Protein AF-A0AAW7Y070-F1 (afdb_monomer_lite)

Sequence (67 aa):
MKKLLASVFLFSFFSASVMANDAQVEKTGNINPTICASAQLNKDSNNMDGSDVANYLSCKRNNMIEE

Organism: NCBI:txid875932

Foldseek 3Di:
DDDDPDDPPPPDPPPPPPDPPPPDPPDPPPLPLVLCVVLVVCVVVVNDDPVSVVSPVVCVVVVSDDD

pLDDT: mean 73.79, std 16.07, range [44.72, 92.12]

Secondary structure (DSSP, 8-state):
--------------------------------HHHHHHHHHHHHTT---HHHHHHHHHHHHTT-S--

Radius of gyration: 24.58 Å; chains: 1; bounding box: 42×39×67 Å

Structure (mmCIF, N/CA/C/O backbone):
data_AF-A0AAW7Y070-F1
#
_entry.id   AF-A0AAW7Y070-F1
#
loop_
_atom_site.group_PDB
_atom_site.id
_atom_site.type_symbol
_atom_site.label_atom_id
_atom_site.label_alt_id
_atom_site.label_comp_id
_atom_site.label_asym_id
_atom_site.label_entity_id
_atom_site.label_seq_id
_atom_site.pdbx_PDB_ins_code
_atom_site.Cartn_x
_atom_site.Cartn_y
_atom_site.Cartn_z
_atom_site.occupancy
_atom_site.B_iso_or_equiv
_atom_site.auth_seq_id
_atom_site.auth_comp_id
_atom_site.auth_asym_id
_atom_site.auth_atom_id
_atom_site.pdbx_PDB_model_num
ATOM 1 N N . MET A 1 1 ? 28.207 27.151 56.890 1.00 52.31 1 MET A N 1
ATOM 2 C CA . MET A 1 1 ? 27.116 26.447 56.175 1.00 52.31 1 MET A CA 1
ATOM 3 C C . MET A 1 1 ? 25.979 27.426 55.923 1.00 52.31 1 MET A C 1
ATOM 5 O O . MET A 1 1 ? 25.471 27.935 56.916 1.00 52.31 1 MET A O 1
ATOM 9 N N . LYS A 1 2 ? 25.657 27.724 54.651 1.00 49.91 2 LYS A N 1
ATOM 10 C CA . LYS A 1 2 ? 24.574 28.597 54.108 1.00 49.91 2 LYS A CA 1
ATOM 11 C C . LYS A 1 2 ? 25.149 29.294 52.857 1.00 49.91 2 LYS A C 1
ATOM 13 O O . LYS A 1 2 ? 26.215 29.871 52.980 1.00 49.91 2 LYS A O 1
ATOM 18 N N . LYS A 1 3 ? 24.575 29.300 51.653 1.00 58.34 3 LYS A N 1
ATOM 19 C CA . LYS A 1 3 ? 23.300 28.829 51.094 1.00 58.34 3 LYS A CA 1
ATOM 20 C C . LYS A 1 3 ? 23.580 28.483 49.622 1.00 58.34 3 LYS A C 1
ATOM 22 O O . LYS A 1 3 ? 24.148 29.307 48.914 1.00 58.34 3 LYS A O 1
ATOM 27 N N . LEU A 1 4 ? 23.190 27.289 49.183 1.00 59.06 4 LEU A N 1
ATOM 28 C CA . LEU A 1 4 ? 23.062 26.955 47.764 1.00 59.06 4 LEU A CA 1
ATOM 29 C C . LEU A 1 4 ? 21.828 27.699 47.246 1.00 59.06 4 LEU A C 1
ATOM 31 O O . LEU A 1 4 ? 20.723 27.446 47.727 1.00 59.06 4 LEU A O 1
ATOM 35 N N . LEU A 1 5 ? 22.008 28.649 46.328 1.00 62.19 5 LEU A N 1
ATOM 36 C CA . LEU A 1 5 ? 20.882 29.242 45.615 1.00 62.19 5 LEU A CA 1
ATOM 37 C C . LEU A 1 5 ? 20.497 28.289 44.488 1.00 62.19 5 LEU A C 1
ATOM 39 O O . LEU A 1 5 ? 21.242 28.083 43.533 1.00 62.19 5 LEU A O 1
ATOM 43 N N . ALA A 1 6 ? 19.360 27.638 44.710 1.00 62.75 6 ALA A N 1
ATOM 44 C CA . ALA A 1 6 ? 18.769 26.639 43.850 1.00 62.75 6 ALA A CA 1
ATOM 45 C C . ALA A 1 6 ? 18.469 27.212 42.460 1.00 62.75 6 ALA A C 1
ATOM 47 O O . ALA A 1 6 ? 17.876 28.282 42.324 1.00 62.75 6 ALA A O 1
ATOM 48 N N . SER A 1 7 ? 18.883 26.445 41.453 1.00 58.34 7 SER A N 1
ATOM 49 C CA . SER A 1 7 ? 18.518 26.590 40.049 1.00 58.34 7 SER A CA 1
ATOM 50 C C . SER A 1 7 ? 17.003 26.746 39.913 1.00 58.34 7 SER A C 1
ATOM 52 O O . SER A 1 7 ? 16.251 25.805 40.173 1.00 58.34 7 SER A O 1
ATOM 54 N N . VAL A 1 8 ? 16.547 27.934 39.517 1.00 64.31 8 VAL A N 1
ATOM 55 C CA . VAL A 1 8 ? 15.162 28.143 39.091 1.00 64.31 8 VAL A CA 1
ATOM 56 C C . VAL A 1 8 ? 15.062 27.588 37.675 1.00 64.31 8 VAL A C 1
ATOM 58 O O . VAL A 1 8 ? 15.249 28.297 36.689 1.00 64.31 8 VAL A O 1
ATOM 61 N N . PHE A 1 9 ? 14.824 26.281 37.582 1.00 60.41 9 PHE A N 1
ATOM 62 C CA . PHE A 1 9 ? 14.402 25.643 36.344 1.00 60.41 9 PHE A CA 1
ATOM 63 C C . PHE A 1 9 ? 13.016 26.187 35.977 1.00 60.41 9 PHE A C 1
ATOM 65 O O . PHE A 1 9 ? 11.998 25.759 36.519 1.00 60.41 9 PHE A O 1
ATOM 72 N N . LEU A 1 10 ? 12.982 27.159 35.065 1.00 62.94 10 LEU A N 1
ATOM 73 C CA . LEU A 1 10 ? 11.767 27.577 34.374 1.00 62.94 10 LEU A CA 1
ATOM 74 C C . LEU A 1 10 ? 11.372 26.461 33.401 1.00 62.94 10 LEU A C 1
ATOM 76 O O . LEU A 1 10 ? 11.800 26.439 32.250 1.00 62.94 10 LEU A O 1
ATOM 80 N N . PHE A 1 11 ? 10.581 25.503 33.882 1.00 63.91 11 PHE A N 1
ATOM 81 C CA . PHE A 1 11 ? 9.910 24.544 33.013 1.00 63.91 11 PHE A CA 1
ATOM 82 C C . PHE A 1 11 ? 8.734 25.241 32.326 1.00 63.91 1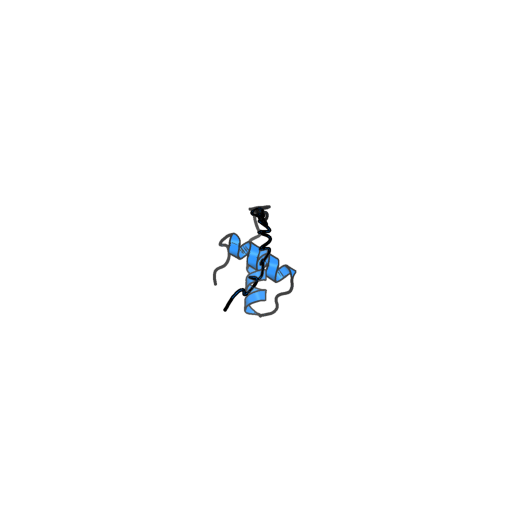1 PHE A C 1
ATOM 84 O O . PHE A 1 11 ? 7.651 25.393 32.887 1.00 63.91 11 PHE A O 1
ATOM 91 N N . SER A 1 12 ? 8.968 25.693 31.097 1.00 61.66 12 SER A N 1
ATOM 92 C CA . SER A 1 12 ? 7.927 26.139 30.179 1.00 61.66 12 SER A CA 1
ATOM 93 C C . SER A 1 12 ? 7.102 24.922 29.757 1.00 61.66 12 SER A C 1
ATOM 95 O O . SER A 1 12 ? 7.526 24.142 28.904 1.00 61.66 12 SER A O 1
ATOM 97 N N . PHE A 1 13 ? 5.925 24.733 30.352 1.00 65.56 13 PHE A N 1
ATOM 98 C CA . PHE A 1 13 ? 4.948 23.764 29.861 1.00 65.56 13 PHE A CA 1
ATOM 99 C C . PHE A 1 13 ? 4.325 24.303 28.568 1.00 65.56 13 PHE A C 1
ATOM 101 O O . PHE A 1 13 ? 3.285 24.958 28.584 1.00 65.56 13 PHE A O 1
ATOM 108 N N . PHE A 1 14 ? 4.979 24.061 27.432 1.00 65.94 14 PHE A N 1
ATOM 109 C CA . PHE A 1 14 ? 4.344 24.222 26.130 1.00 65.94 14 PHE A CA 1
ATOM 110 C C . PHE A 1 14 ? 3.369 23.057 25.932 1.00 65.94 14 PHE A C 1
ATOM 112 O O . PHE A 1 14 ? 3.746 21.984 25.466 1.00 65.94 14 PHE A O 1
ATOM 119 N N . SER A 1 15 ? 2.107 23.260 26.312 1.00 58.53 15 SER A N 1
ATOM 120 C CA . SER A 1 15 ? 1.011 22.364 25.943 1.00 58.53 15 SER A CA 1
ATOM 121 C C . SER A 1 15 ? 0.729 22.519 24.451 1.00 58.53 15 SER A C 1
ATOM 123 O O . SER A 1 15 ? -0.127 23.301 24.045 1.00 58.53 15 SER A O 1
ATOM 125 N N . ALA A 1 16 ? 1.465 21.783 23.619 1.00 63.31 16 ALA A N 1
ATOM 126 C CA . ALA A 1 16 ? 1.053 21.542 22.247 1.00 63.31 16 ALA A CA 1
ATOM 127 C C . ALA A 1 16 ? -0.148 20.591 22.293 1.00 63.31 16 ALA A C 1
ATOM 129 O O . ALA A 1 16 ? 0.005 19.371 22.316 1.00 63.31 16 ALA A O 1
ATOM 130 N N . SER A 1 17 ? -1.359 21.147 22.334 1.00 58.66 17 SER A N 1
AT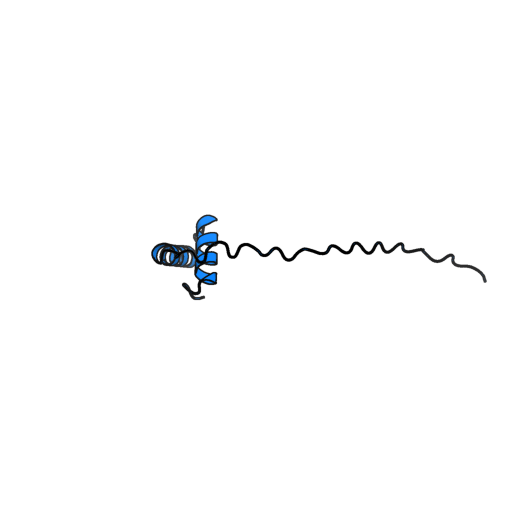OM 131 C CA . SER A 1 17 ? -2.546 20.417 21.907 1.00 58.66 17 SER A CA 1
ATOM 132 C C . SER A 1 17 ? -2.384 20.152 20.412 1.00 58.66 17 SER A C 1
ATOM 134 O O . SER A 1 17 ? -2.799 20.963 19.583 1.00 58.66 17 SER A O 1
ATOM 136 N N . VAL A 1 18 ? -1.709 19.054 20.062 1.00 60.34 18 VAL A N 1
ATOM 137 C CA . VAL A 1 18 ? -1.813 18.476 18.725 1.00 60.34 18 VAL A CA 1
ATOM 138 C C . VAL A 1 18 ? -3.284 18.144 18.564 1.00 60.34 18 VAL A C 1
ATOM 140 O O . VAL A 1 18 ? -3.801 17.208 19.173 1.00 60.34 18 VAL A O 1
ATOM 143 N N . MET A 1 19 ? -3.970 19.000 17.811 1.00 57.91 19 MET A N 1
ATOM 144 C CA . MET A 1 19 ? -5.281 18.690 17.283 1.00 57.91 19 MET A CA 1
ATOM 145 C C . MET A 1 19 ? -5.143 17.341 16.596 1.00 57.91 19 MET A C 1
ATOM 147 O O . MET A 1 19 ? -4.227 17.155 15.790 1.00 57.91 19 MET A O 1
ATOM 151 N N . ALA A 1 20 ? -6.004 16.398 16.974 1.00 51.00 20 ALA A N 1
ATOM 152 C CA . ALA A 1 20 ? -6.205 15.193 16.203 1.00 51.00 20 ALA A CA 1
ATOM 153 C C . ALA A 1 20 ? -6.482 15.664 14.776 1.00 51.00 20 ALA A C 1
ATOM 155 O O . ALA A 1 20 ? -7.526 16.241 14.485 1.00 51.00 20 ALA A O 1
ATOM 156 N N . ASN A 1 21 ? -5.470 15.530 13.923 1.00 47.41 21 ASN A N 1
ATOM 157 C CA . ASN A 1 21 ? -5.657 15.604 12.500 1.00 47.41 21 ASN A CA 1
ATOM 158 C C . ASN A 1 21 ? -6.543 14.397 12.233 1.00 47.41 21 ASN A C 1
ATOM 160 O O . ASN A 1 21 ? -6.043 13.271 12.197 1.00 47.41 21 ASN A O 1
ATOM 164 N N . ASP A 1 22 ? -7.854 14.627 12.165 1.00 49.91 22 ASP A N 1
ATOM 165 C CA . ASP A 1 22 ? -8.774 13.788 11.421 1.00 49.91 22 ASP A CA 1
ATOM 166 C C . ASP A 1 22 ? -8.184 13.728 10.018 1.00 49.91 22 ASP A C 1
ATOM 168 O O . ASP A 1 22 ? -8.475 14.541 9.140 1.00 49.91 22 ASP A O 1
ATOM 172 N N . ALA A 1 23 ? -7.215 12.825 9.869 1.00 49.56 23 ALA A N 1
ATOM 173 C CA . ALA A 1 23 ? -6.504 12.541 8.656 1.00 49.56 23 ALA A CA 1
ATOM 174 C C . ALA A 1 23 ? -7.544 11.887 7.780 1.00 49.56 23 ALA A C 1
ATOM 176 O O . ALA A 1 23 ? -7.705 10.670 7.799 1.00 49.56 23 ALA A O 1
ATOM 177 N N . GLN A 1 24 ? -8.311 12.752 7.122 1.00 44.72 24 GLN A N 1
ATOM 178 C CA . GLN A 1 24 ? -8.940 12.533 5.848 1.00 44.72 24 GLN A CA 1
ATOM 179 C C . GLN A 1 24 ? -9.232 11.048 5.643 1.00 44.72 24 GLN A C 1
ATOM 181 O O . GLN A 1 24 ? -8.598 10.358 4.843 1.00 44.72 24 GLN A O 1
ATOM 186 N N . VAL A 1 25 ? -10.293 10.574 6.301 1.00 50.00 25 VAL A N 1
ATOM 187 C CA . VAL A 1 25 ? -11.164 9.563 5.690 1.00 50.00 25 VAL A CA 1
ATOM 188 C C . VAL A 1 25 ? -11.890 10.258 4.529 1.00 50.00 25 VAL A C 1
ATOM 190 O O . VAL A 1 25 ? -13.109 10.325 4.441 1.00 50.00 25 VAL A O 1
ATOM 193 N N . GLU A 1 26 ? -11.112 10.881 3.647 1.00 47.28 26 GLU A N 1
ATOM 194 C CA . GLU A 1 26 ? -11.579 11.422 2.404 1.00 47.28 26 GLU A CA 1
ATOM 195 C C . GLU A 1 26 ? -11.602 10.225 1.465 1.00 47.28 26 GLU A C 1
ATOM 197 O O . GLU A 1 26 ? -10.572 9.708 1.036 1.00 47.28 26 GLU A O 1
ATOM 202 N N . LYS A 1 27 ? -12.833 9.778 1.220 1.00 51.47 27 LYS A N 1
ATOM 203 C CA . LYS A 1 27 ? -13.243 8.787 0.230 1.00 51.47 27 LYS A CA 1
ATOM 204 C C . LYS A 1 27 ? -12.941 7.334 0.602 1.00 51.47 27 LYS A C 1
ATOM 206 O O . LYS A 1 27 ? -12.083 6.681 0.019 1.00 51.47 27 LYS A O 1
ATOM 211 N N . THR A 1 28 ? -13.895 6.750 1.325 1.00 53.00 28 THR A N 1
ATOM 212 C CA . THR A 1 28 ? -14.518 5.465 0.936 1.00 53.00 28 THR A CA 1
ATOM 213 C C . THR A 1 28 ? -15.188 5.603 -0.449 1.00 53.00 28 THR A C 1
ATOM 215 O O . THR A 1 28 ? -16.376 5.356 -0.633 1.00 53.00 28 THR A O 1
ATOM 218 N N . GLY A 1 29 ? -14.467 6.137 -1.432 1.00 57.09 29 GLY A N 1
ATOM 219 C CA . GLY A 1 29 ? -14.909 6.230 -2.810 1.00 57.09 29 GLY A CA 1
ATOM 220 C C . GLY A 1 29 ? -14.513 4.923 -3.448 1.00 57.09 29 GLY A C 1
ATOM 221 O O . GLY A 1 29 ? -13.321 4.665 -3.515 1.00 57.09 29 GLY A O 1
ATOM 222 N N . ASN A 1 30 ? -15.505 4.117 -3.829 1.00 68.38 30 ASN A N 1
ATOM 223 C CA . ASN A 1 30 ? -15.403 2.885 -4.615 1.00 68.38 30 ASN A CA 1
ATOM 224 C C . ASN A 1 30 ? -14.017 2.702 -5.271 1.00 68.38 30 ASN A C 1
ATOM 226 O O . ASN A 1 30 ? -13.782 3.185 -6.382 1.00 68.38 30 ASN A O 1
ATOM 230 N N . ILE A 1 31 ? -13.074 2.095 -4.540 1.00 75.75 31 ILE A N 1
ATOM 231 C CA . ILE A 1 31 ? -11.718 1.889 -5.042 1.00 75.75 31 ILE A CA 1
ATOM 232 C C . ILE A 1 31 ? -11.825 0.775 -6.067 1.00 75.75 31 ILE A C 1
ATOM 234 O O . ILE A 1 31 ? -12.329 -0.307 -5.769 1.00 75.75 31 ILE A O 1
ATOM 238 N N . ASN A 1 32 ? -11.383 1.051 -7.292 1.00 84.50 32 ASN A N 1
ATOM 239 C CA . ASN A 1 32 ? -11.467 0.071 -8.360 1.00 84.50 32 ASN A CA 1
ATOM 240 C C . ASN A 1 32 ? -10.642 -1.174 -7.967 1.00 84.50 32 ASN A C 1
ATOM 242 O O . ASN A 1 32 ? -9.442 -1.032 -7.715 1.00 84.50 32 ASN A O 1
ATOM 246 N N . PRO A 1 33 ? -11.234 -2.384 -7.942 1.00 85.00 33 PRO A N 1
ATOM 247 C CA . 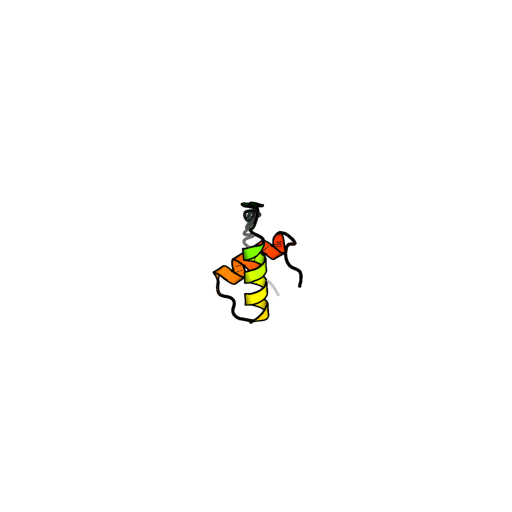PRO A 1 33 ? -10.521 -3.606 -7.569 1.00 85.00 33 PRO A CA 1
ATOM 248 C C . PRO A 1 33 ? -9.284 -3.866 -8.440 1.00 85.00 33 PRO A C 1
ATOM 250 O O . PRO A 1 33 ? -8.311 -4.437 -7.956 1.00 85.00 33 PRO A O 1
ATOM 253 N N . THR A 1 34 ? -9.263 -3.380 -9.686 1.00 89.06 34 THR A N 1
ATOM 254 C CA . THR A 1 34 ? -8.087 -3.457 -10.563 1.00 89.06 34 THR A CA 1
ATO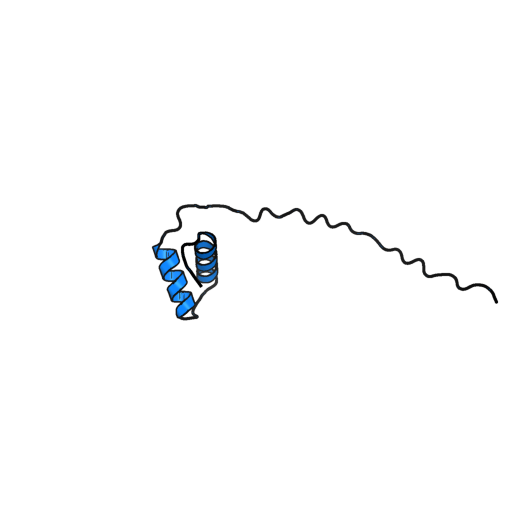M 255 C C . THR A 1 34 ? -6.883 -2.701 -9.994 1.00 89.06 34 THR A C 1
ATOM 257 O O . THR A 1 34 ? -5.762 -3.179 -10.128 1.00 89.06 34 THR A O 1
ATOM 260 N N . ILE A 1 35 ? -7.101 -1.565 -9.317 1.00 88.50 35 ILE A N 1
ATOM 261 C CA . ILE A 1 35 ? -6.029 -0.780 -8.678 1.00 88.50 35 ILE A CA 1
ATOM 262 C C . ILE A 1 35 ? -5.444 -1.551 -7.490 1.00 88.50 35 ILE A C 1
ATOM 264 O O . ILE A 1 35 ? -4.231 -1.563 -7.294 1.00 88.50 35 ILE A O 1
ATOM 268 N N . CYS A 1 36 ? -6.292 -2.228 -6.714 1.00 90.19 36 CYS A N 1
ATOM 269 C CA . CYS A 1 36 ? -5.839 -3.050 -5.595 1.00 90.19 36 CYS A CA 1
ATOM 270 C C . CYS A 1 36 ? -5.079 -4.292 -6.064 1.00 90.19 36 CYS A C 1
ATOM 272 O O . CYS A 1 36 ? -4.049 -4.628 -5.484 1.00 90.19 36 CYS A O 1
ATOM 274 N N . ALA A 1 37 ? -5.529 -4.921 -7.153 1.00 89.94 37 ALA A N 1
ATOM 275 C CA . ALA A 1 37 ? -4.822 -6.036 -7.770 1.00 89.94 37 ALA A CA 1
ATOM 276 C C . ALA A 1 37 ? -3.439 -5.615 -8.295 1.00 89.94 37 ALA A C 1
ATOM 278 O O . ALA A 1 37 ? -2.451 -6.289 -8.018 1.00 89.94 37 ALA A O 1
ATOM 279 N N . SER A 1 38 ? -3.334 -4.479 -8.997 1.00 89.44 38 SER A N 1
ATO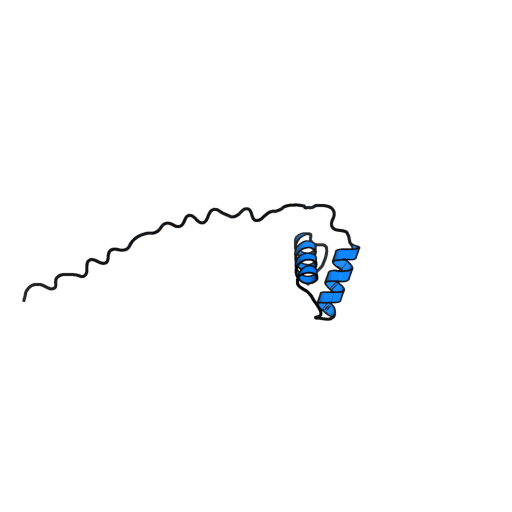M 280 C CA . SER A 1 38 ? -2.035 -3.978 -9.463 1.00 89.44 38 SER A CA 1
ATOM 281 C C . SER A 1 38 ? -1.120 -3.573 -8.308 1.00 89.44 38 SER A C 1
ATOM 283 O O . SER A 1 38 ? 0.067 -3.876 -8.339 1.00 89.44 38 SER A O 1
ATOM 285 N N . ALA A 1 39 ? -1.665 -2.945 -7.262 1.00 90.12 39 ALA A N 1
ATOM 286 C CA . ALA A 1 39 ? -0.889 -2.564 -6.086 1.00 90.12 39 ALA A CA 1
ATOM 287 C C . ALA A 1 39 ? -0.337 -3.788 -5.335 1.00 90.12 39 ALA A C 1
ATOM 289 O O . ALA A 1 39 ? 0.803 -3.757 -4.876 1.00 90.12 39 ALA A O 1
ATOM 290 N N . GLN A 1 40 ? -1.110 -4.877 -5.248 1.00 90.25 40 GLN A N 1
ATOM 291 C CA . GLN A 1 40 ? -0.634 -6.139 -4.679 1.00 90.25 40 GLN A CA 1
ATOM 292 C C . GLN A 1 40 ? 0.506 -6.734 -5.517 1.00 90.25 40 GLN A C 1
ATOM 294 O O . GLN A 1 40 ? 1.551 -7.059 -4.968 1.00 90.25 40 GLN A O 1
ATOM 299 N N . LEU A 1 41 ? 0.366 -6.787 -6.846 1.00 91.62 41 LEU A N 1
ATOM 300 C CA . LEU A 1 41 ? 1.426 -7.289 -7.733 1.00 91.62 41 LEU A CA 1
ATOM 301 C C . LEU A 1 41 ? 2.709 -6.442 -7.663 1.00 91.62 41 LEU A C 1
ATOM 303 O O . LEU A 1 41 ? 3.817 -6.981 -7.698 1.00 91.62 41 LEU A O 1
ATOM 307 N N . ASN A 1 42 ? 2.580 -5.120 -7.531 1.00 91.38 42 ASN A N 1
ATOM 308 C CA . ASN A 1 42 ? 3.721 -4.215 -7.374 1.00 91.38 42 ASN A CA 1
ATOM 309 C C . ASN A 1 42 ? 4.410 -4.407 -6.013 1.00 91.38 42 ASN A C 1
ATOM 311 O O . ASN A 1 42 ? 5.639 -4.375 -5.935 1.00 91.38 42 ASN A O 1
ATOM 315 N N . LYS A 1 43 ? 3.645 -4.705 -4.952 1.00 89.38 43 LYS A N 1
ATOM 316 C CA . LYS A 1 43 ? 4.205 -5.125 -3.660 1.00 89.38 43 LYS A CA 1
ATOM 317 C C . LYS A 1 43 ? 4.927 -6.469 -3.765 1.00 89.38 43 LYS A C 1
ATOM 319 O O . LYS A 1 43 ? 6.064 -6.570 -3.312 1.00 89.38 43 LYS A O 1
ATOM 324 N N . ASP A 1 44 ? 4.303 -7.474 -4.373 1.00 90.56 44 ASP A N 1
ATOM 325 C CA . ASP A 1 44 ? 4.858 -8.830 -4.490 1.00 90.56 44 ASP A CA 1
ATOM 326 C C . ASP A 1 44 ? 6.131 -8.859 -5.352 1.00 90.56 44 ASP A C 1
ATOM 328 O O . ASP A 1 44 ? 7.062 -9.617 -5.087 1.00 90.56 44 ASP A O 1
ATOM 332 N N . SER A 1 45 ? 6.206 -7.986 -6.359 1.00 92.12 45 SER A N 1
ATOM 333 C CA . SER A 1 45 ? 7.408 -7.772 -7.176 1.00 92.12 45 SER A CA 1
ATOM 334 C C . SER A 1 45 ? 8.445 -6.848 -6.527 1.00 92.12 45 SER A C 1
ATOM 336 O O . SER A 1 45 ? 9.510 -6.627 -7.105 1.00 92.12 45 SER A O 1
ATOM 338 N N . ASN A 1 46 ? 8.161 -6.326 -5.328 1.00 88.44 46 ASN A N 1
ATOM 339 C CA . ASN A 1 46 ? 8.983 -5.363 -4.593 1.00 88.44 46 ASN A CA 1
ATOM 340 C C . ASN A 1 46 ? 9.356 -4.119 -5.427 1.00 88.44 46 ASN A C 1
ATOM 342 O O . ASN A 1 46 ? 10.417 -3.521 -5.249 1.00 88.44 46 ASN A O 1
ATOM 346 N N . ASN A 1 47 ? 8.476 -3.748 -6.357 1.00 90.12 47 ASN A N 1
ATOM 347 C CA . ASN A 1 47 ? 8.634 -2.646 -7.293 1.00 90.12 47 ASN A CA 1
ATOM 348 C C . ASN A 1 47 ? 7.464 -1.675 -7.119 1.00 90.12 47 ASN A C 1
ATOM 350 O O . ASN A 1 47 ? 6.606 -1.553 -7.989 1.00 90.12 47 ASN A O 1
ATOM 354 N N . MET A 1 48 ? 7.412 -1.028 -5.954 1.00 88.38 48 MET A N 1
ATOM 355 C CA . MET A 1 48 ? 6.410 -0.007 -5.663 1.00 88.38 48 MET A CA 1
ATOM 356 C C . MET A 1 48 ? 7.003 1.384 -5.851 1.00 88.38 48 MET A C 1
ATOM 358 O O . MET A 1 48 ? 8.002 1.730 -5.214 1.00 88.38 48 MET A O 1
ATOM 362 N N . ASP A 1 49 ? 6.354 2.202 -6.672 1.00 89.38 49 ASP A N 1
ATOM 363 C CA . ASP A 1 49 ? 6.569 3.643 -6.666 1.00 89.38 49 ASP A CA 1
ATOM 364 C C . ASP A 1 49 ? 5.701 4.348 -5.599 1.00 89.38 49 ASP A C 1
ATOM 366 O O . ASP A 1 49 ? 4.915 3.733 -4.873 1.00 89.38 49 ASP A O 1
ATOM 370 N N . GLY A 1 50 ? 5.848 5.670 -5.460 1.00 84.31 50 GLY A N 1
ATOM 371 C CA . GLY A 1 50 ? 5.077 6.435 -4.472 1.00 84.31 50 GLY A CA 1
ATOM 372 C C . GLY A 1 50 ? 3.553 6.363 -4.671 1.00 84.31 50 GLY A C 1
ATOM 373 O O . GLY A 1 50 ? 2.808 6.439 -3.692 1.00 84.31 50 GLY A O 1
ATOM 374 N N . SER A 1 51 ? 3.080 6.182 -5.909 1.00 86.12 51 SER A N 1
ATOM 375 C CA . SER A 1 51 ? 1.659 5.994 -6.217 1.00 86.12 51 SER A CA 1
ATOM 376 C C . SER A 1 51 ? 1.203 4.582 -5.864 1.00 86.12 51 SER A C 1
ATOM 378 O O . SER A 1 51 ? 0.109 4.416 -5.326 1.00 86.12 51 SER A O 1
ATOM 380 N N . ASP A 1 52 ? 2.026 3.572 -6.130 1.00 88.62 52 ASP A N 1
ATOM 381 C CA . ASP A 1 52 ? 1.746 2.180 -5.785 1.00 88.62 52 ASP A CA 1
ATOM 382 C C . ASP A 1 52 ? 1.610 2.001 -4.278 1.00 88.62 52 ASP A C 1
ATOM 384 O O . ASP A 1 52 ? 0.669 1.358 -3.817 1.00 88.62 52 ASP A O 1
ATOM 388 N N . VAL A 1 53 ? 2.489 2.639 -3.499 1.00 89.94 53 VAL A N 1
ATOM 389 C CA . VAL A 1 53 ? 2.406 2.636 -2.032 1.00 89.94 53 VAL A CA 1
ATOM 390 C C . VAL A 1 53 ? 1.105 3.288 -1.560 1.00 89.94 53 VAL A C 1
ATOM 392 O O . VAL A 1 53 ? 0.424 2.745 -0.688 1.00 89.94 53 VAL A O 1
ATOM 395 N N . ALA A 1 54 ? 0.718 4.428 -2.140 1.00 89.62 54 ALA A N 1
ATOM 396 C CA . ALA A 1 54 ? -0.535 5.096 -1.791 1.00 89.62 54 ALA A CA 1
ATOM 397 C C . ALA A 1 54 ? -1.759 4.226 -2.126 1.00 89.62 54 ALA A C 1
ATOM 399 O O . ALA A 1 54 ? -2.672 4.100 -1.304 1.00 89.62 54 ALA A O 1
ATOM 400 N N . ASN A 1 55 ? -1.752 3.577 -3.292 1.00 90.25 55 ASN A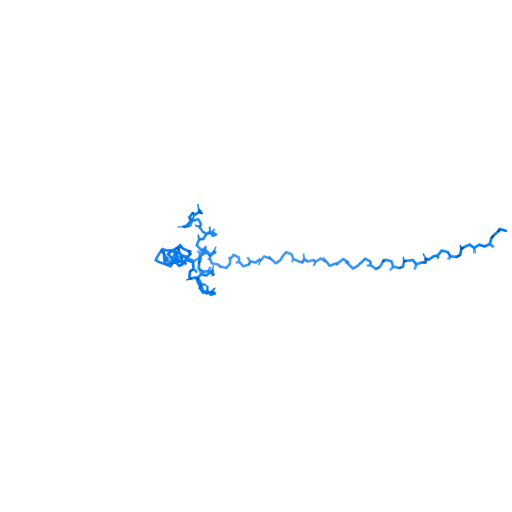 N 1
ATOM 401 C CA . ASN A 1 55 ? -2.801 2.658 -3.725 1.00 90.25 55 ASN A CA 1
ATOM 402 C C . ASN A 1 55 ? -2.879 1.427 -2.816 1.00 90.25 55 ASN A C 1
ATOM 404 O O . ASN A 1 55 ? -3.961 1.097 -2.334 1.00 90.25 55 ASN A O 1
ATOM 408 N N . TYR A 1 56 ? -1.741 0.804 -2.506 1.00 89.88 56 TYR A N 1
ATOM 409 C CA . TYR A 1 56 ? -1.645 -0.336 -1.598 1.00 89.88 56 TYR A CA 1
ATOM 410 C C . TYR A 1 56 ? -2.203 0.010 -0.213 1.00 89.88 56 TYR A C 1
ATOM 412 O O . TYR A 1 56 ? -3.084 -0.677 0.299 1.00 89.88 56 TYR A O 1
ATOM 420 N N . LEU A 1 57 ? -1.766 1.123 0.382 1.00 89.69 57 LEU A N 1
ATOM 421 C CA . LEU A 1 57 ? -2.254 1.570 1.690 1.00 89.69 57 LEU A CA 1
ATOM 422 C C . LEU A 1 57 ? -3.747 1.912 1.670 1.00 89.69 57 LEU A C 1
ATOM 424 O O . LEU A 1 57 ? -4.455 1.636 2.640 1.00 89.69 57 LEU A O 1
ATOM 428 N N . SER A 1 58 ? -4.239 2.499 0.578 1.00 88.62 58 SER A N 1
ATOM 429 C CA . SER A 1 58 ? -5.661 2.791 0.405 1.00 88.62 58 SER A CA 1
ATOM 430 C C . SER A 1 58 ? -6.489 1.503 0.330 1.00 88.62 58 SER A C 1
ATOM 432 O O . SER A 1 58 ? -7.469 1.352 1.058 1.00 88.62 58 SER A O 1
ATOM 434 N N . CYS A 1 59 ? -6.051 0.525 -0.463 1.00 90.00 59 CYS A N 1
ATOM 435 C CA . CYS A 1 59 ? -6.684 -0.787 -0.585 1.00 90.00 59 CYS A CA 1
ATOM 436 C C . CYS A 1 59 ? -6.630 -1.594 0.722 1.00 90.00 59 CYS A C 1
ATOM 438 O O . CYS A 1 59 ? -7.638 -2.187 1.108 1.00 90.00 59 CYS A O 1
ATOM 440 N N . LYS A 1 60 ? -5.505 -1.553 1.454 1.00 89.00 60 LYS A N 1
ATOM 441 C CA . LYS A 1 60 ? -5.355 -2.189 2.775 1.00 89.00 60 LYS A CA 1
ATOM 442 C C . LYS A 1 60 ? -6.325 -1.585 3.790 1.00 89.00 60 LYS A C 1
ATOM 444 O O . LYS A 1 60 ? -7.013 -2.318 4.488 1.00 89.00 60 LYS A O 1
ATOM 449 N N . ARG A 1 61 ? -6.451 -0.251 3.835 1.00 87.38 61 ARG A N 1
ATOM 450 C CA . ARG A 1 61 ? -7.428 0.429 4.711 1.00 87.38 61 ARG A CA 1
ATOM 451 C C . ARG A 1 61 ? -8.881 0.074 4.394 1.00 87.38 61 ARG A C 1
ATOM 453 O O . ARG A 1 61 ? -9.720 0.156 5.284 1.00 87.38 61 ARG A O 1
ATOM 460 N N . ASN A 1 62 ? -9.173 -0.307 3.153 1.00 85.75 62 ASN A N 1
ATOM 461 C CA . ASN A 1 62 ? -10.505 -0.727 2.721 1.00 85.75 62 ASN A CA 1
ATOM 462 C C . ASN A 1 62 ? -10.705 -2.253 2.772 1.00 85.75 62 ASN A C 1
ATOM 464 O O . ASN A 1 62 ? -11.705 -2.740 2.254 1.00 85.75 62 ASN A O 1
ATOM 468 N N . ASN A 1 63 ? -9.789 -3.006 3.397 1.00 86.69 63 ASN A N 1
ATOM 469 C CA . ASN A 1 63 ? -9.842 -4.469 3.511 1.00 86.69 63 ASN A CA 1
ATOM 470 C C . ASN A 1 63 ? -9.971 -5.191 2.154 1.00 86.69 63 ASN A C 1
ATOM 472 O O . ASN A 1 63 ? -10.612 -6.233 2.059 1.00 86.69 63 ASN A O 1
ATOM 476 N N . MET A 1 64 ? -9.396 -4.623 1.090 1.00 85.69 64 MET A N 1
ATOM 477 C CA . MET A 1 64 ? -9.431 -5.214 -0.257 1.00 85.69 64 MET A CA 1
ATOM 478 C C . MET A 1 64 ? -8.214 -6.095 -0.561 1.00 85.69 64 MET A C 1
ATOM 480 O O . MET A 1 64 ? -8.194 -6.769 -1.587 1.00 85.69 64 MET A O 1
ATOM 484 N N . ILE A 1 65 ? -7.194 -6.055 0.297 1.00 85.00 65 ILE A N 1
ATOM 485 C CA . ILE A 1 65 ? -5.952 -6.821 0.183 1.00 85.00 65 ILE A CA 1
ATOM 486 C C . ILE A 1 65 ? -5.515 -7.281 1.576 1.00 85.00 65 ILE A C 1
ATOM 488 O O . ILE A 1 65 ? -5.690 -6.545 2.552 1.00 85.00 65 ILE A O 1
ATOM 492 N N . GLU A 1 66 ? -4.953 -8.484 1.655 1.00 74.81 66 GLU A N 1
ATOM 493 C CA . GLU A 1 66 ? -4.469 -9.115 2.889 1.00 74.81 66 GLU A CA 1
ATOM 494 C C . GLU A 1 66 ? -2.927 -9.138 2.912 1.00 74.81 66 GLU A C 1
ATOM 496 O O . GLU A 1 66 ? -2.283 -8.944 1.877 1.00 74.81 66 GLU A O 1
ATOM 501 N N . GLU A 1 67 ? -2.334 -9.271 4.105 1.00 62.03 67 GLU A N 1
ATOM 502 C CA . GLU A 1 67 ? -0.872 -9.341 4.296 1.00 62.03 67 GLU A CA 1
ATOM 503 C C . GLU A 1 67 ? -0.305 -10.751 4.181 1.00 62.03 67 GLU A C 1
ATOM 505 O O . GLU A 1 67 ? -0.927 -11.686 4.730 1.00 62.03 67 GLU A O 1
#